Protein AF-A0A7C8DS96-F1 (afdb_monomer_lite)

Foldseek 3Di:
DCCQLVCVPVPHDDDDDDDPPDDDDPRVVVVCQCLDVVGNQVVCVVVPHDGND

Sequence (53 aa):
KDTTLNGTYPISRPLFMFTPGWPEGDVLNFINFVLNPEKGQKYVEEAGFVPLY

Structure (mmCIF, N/CA/C/O backbone):
data_AF-A0A7C8DS96-F1
#
_entry.id   AF-A0A7C8DS96-F1
#
loop_
_atom_site.group_PDB
_atom_site.id
_atom_site.type_symbol
_atom_site.label_atom_id
_atom_site.label_alt_id
_atom_site.label_comp_id
_atom_site.label_asym_id
_atom_site.label_entity_id
_atom_site.label_seq_id
_atom_site.pdbx_PDB_ins_code
_atom_site.Cartn_x
_atom_site.Cartn_y
_atom_site.Cartn_z
_atom_site.occupancy
_atom_site.B_iso_or_equiv
_atom_site.auth_seq_id
_atom_site.auth_comp_id
_atom_site.auth_asym_id
_atom_site.auth_atom_id
_atom_site.pdbx_PDB_model_num
ATOM 1 N N . LYS A 1 1 ? -11.765 2.165 10.672 1.00 60.09 1 LYS A N 1
ATOM 2 C CA . LYS A 1 1 ? -10.361 2.128 10.197 1.00 60.09 1 LYS A CA 1
ATOM 3 C C . LYS A 1 1 ? -9.418 1.858 11.360 1.00 60.09 1 LYS A C 1
ATOM 5 O O . LYS A 1 1 ? -8.706 0.864 11.307 1.00 60.09 1 LYS A O 1
ATOM 10 N N . ASP A 1 2 ? -9.512 2.644 12.436 1.00 61.56 2 ASP A N 1
ATOM 11 C CA . ASP A 1 2 ? -8.652 2.504 13.622 1.00 61.56 2 ASP A CA 1
ATOM 12 C C . ASP A 1 2 ? -8.641 1.094 14.198 1.00 61.56 2 ASP A C 1
ATOM 14 O O . ASP A 1 2 ? -7.572 0.583 14.494 1.00 61.56 2 ASP A O 1
ATOM 18 N N . THR A 1 3 ? -9.795 0.421 14.257 1.00 61.62 3 THR A N 1
ATOM 19 C CA . THR A 1 3 ? -9.884 -0.939 14.801 1.00 61.62 3 THR A CA 1
ATOM 20 C C . THR A 1 3 ? -9.134 -1.987 13.973 1.00 61.62 3 THR A C 1
ATOM 22 O O . THR A 1 3 ? -8.632 -2.970 14.505 1.00 61.62 3 THR A O 1
ATOM 25 N N . THR A 1 4 ? -9.030 -1.792 12.660 1.00 64.50 4 THR A N 1
ATOM 26 C CA . THR A 1 4 ? -8.307 -2.694 11.755 1.00 64.50 4 THR A CA 1
ATOM 27 C C . THR A 1 4 ? -6.802 -2.447 11.829 1.00 64.50 4 THR A C 1
ATOM 29 O O . THR A 1 4 ? -6.035 -3.400 11.912 1.00 64.50 4 THR A O 1
ATOM 32 N N . LEU A 1 5 ? -6.378 -1.179 11.847 1.00 70.06 5 LEU A N 1
ATOM 33 C CA . LEU A 1 5 ? -4.960 -0.805 11.917 1.00 70.06 5 LEU A CA 1
ATOM 34 C C . LEU A 1 5 ? -4.348 -1.080 13.297 1.00 70.06 5 LEU A C 1
ATOM 36 O O . LEU A 1 5 ? -3.198 -1.497 13.384 1.00 70.06 5 LEU A O 1
ATOM 40 N N . ASN A 1 6 ? -5.117 -0.900 14.374 1.00 73.12 6 ASN A N 1
ATOM 41 C CA . ASN A 1 6 ? -4.676 -1.197 15.739 1.00 73.12 6 ASN A CA 1
ATOM 42 C C . ASN A 1 6 ? -4.895 -2.670 16.149 1.00 73.12 6 ASN A C 1
ATOM 44 O O . ASN A 1 6 ? -4.643 -3.027 17.298 1.00 73.12 6 ASN A O 1
ATOM 48 N N . GLY A 1 7 ? -5.389 -3.515 15.235 1.00 68.38 7 GLY A N 1
ATOM 49 C CA . GLY A 1 7 ? -5.581 -4.951 15.452 1.00 68.38 7 GLY A CA 1
ATOM 50 C C . GLY A 1 7 ? -6.759 -5.346 16.354 1.00 68.38 7 GLY A C 1
ATOM 51 O O . GLY A 1 7 ? -6.938 -6.531 16.623 1.00 68.38 7 GLY A O 1
ATOM 52 N N . THR A 1 8 ? -7.587 -4.402 16.814 1.00 74.94 8 THR A N 1
ATOM 53 C CA . THR A 1 8 ? -8.771 -4.702 17.649 1.00 74.94 8 THR A CA 1
ATOM 54 C C . THR A 1 8 ? -9.941 -5.293 16.861 1.00 74.94 8 THR A C 1
ATOM 56 O O . THR A 1 8 ? -10.850 -5.873 17.454 1.00 74.94 8 THR A O 1
ATOM 59 N N . TYR A 1 9 ? -9.921 -5.189 15.531 1.00 78.94 9 TYR A N 1
ATOM 60 C CA . TYR A 1 9 ? -10.808 -5.925 14.642 1.00 78.94 9 TYR A CA 1
ATOM 61 C C . TYR A 1 9 ? -10.129 -7.241 14.220 1.00 78.94 9 TYR A C 1
ATOM 63 O O . TYR A 1 9 ? -9.218 -7.220 13.386 1.00 78.94 9 TYR A O 1
ATOM 71 N N . PRO A 1 10 ? -10.561 -8.393 14.769 1.00 69.50 10 PRO A N 1
ATOM 72 C CA . PRO A 1 10 ? -9.832 -9.657 14.649 1.00 69.50 10 PRO A CA 1
ATOM 73 C C . PRO A 1 10 ? -9.896 -10.275 13.247 1.00 69.50 10 PRO A C 1
ATOM 75 O O . PRO A 1 10 ? -9.114 -11.167 12.932 1.00 69.50 10 PRO A O 1
ATOM 78 N N . ILE A 1 11 ? -10.816 -9.813 12.394 1.00 79.00 11 ILE A N 1
ATOM 79 C CA . ILE A 1 11 ? -10.974 -10.291 11.017 1.00 79.00 11 ILE A CA 1
ATOM 80 C C . ILE A 1 11 ? -10.385 -9.243 10.074 1.00 79.00 11 ILE A C 1
ATOM 82 O O . ILE A 1 11 ? -11.095 -8.490 9.413 1.00 79.00 11 ILE A O 1
ATOM 86 N N . SER A 1 12 ? -9.061 -9.158 10.037 1.00 83.19 12 SER A N 1
ATOM 87 C CA . SER A 1 12 ? -8.343 -8.292 9.106 1.00 83.19 12 SER A CA 1
ATOM 88 C C . SER A 1 12 ? -7.255 -9.076 8.380 1.00 83.19 12 SER A C 1
ATOM 90 O O . SER A 1 12 ? -6.716 -10.052 8.902 1.00 83.19 12 SER A O 1
ATOM 92 N N . ARG A 1 13 ? -6.960 -8.684 7.136 1.00 86.00 13 ARG A N 1
ATOM 93 C CA . ARG A 1 13 ? -5.869 -9.272 6.356 1.00 86.00 13 ARG A CA 1
ATOM 94 C C . ARG A 1 13 ? -5.060 -8.162 5.688 1.00 86.00 13 ARG A C 1
ATOM 96 O O . ARG A 1 13 ? -5.628 -7.452 4.857 1.00 86.00 13 ARG A O 1
ATOM 103 N N . PRO A 1 14 ? -3.760 -8.030 5.995 1.00 86.00 14 PRO A N 1
ATOM 104 C CA . PRO A 1 14 ? -2.896 -7.100 5.282 1.00 86.00 14 PRO A CA 1
ATOM 105 C C . PRO A 1 14 ? -2.711 -7.546 3.827 1.00 86.00 14 PRO A C 1
ATOM 107 O O . PRO A 1 14 ? -2.641 -8.741 3.527 1.00 86.00 14 PRO A O 1
ATOM 110 N N . LEU A 1 15 ? -2.623 -6.575 2.920 1.00 88.88 15 LEU A N 1
ATOM 111 C CA . LEU A 1 15 ? -2.239 -6.802 1.531 1.00 88.88 15 LEU A CA 1
ATOM 112 C C . LEU A 1 15 ? -0.753 -6.486 1.390 1.00 88.88 15 LEU A C 1
ATOM 114 O O . LEU A 1 15 ? -0.344 -5.333 1.506 1.00 88.88 15 LEU A O 1
ATOM 118 N N . PHE A 1 16 ? 0.054 -7.520 1.176 1.00 91.12 16 PHE A N 1
ATOM 119 C CA . PHE A 1 16 ? 1.496 -7.375 1.018 1.00 91.12 16 PHE A CA 1
ATOM 120 C C . PHE A 1 16 ? 1.884 -7.233 -0.451 1.00 91.12 16 PHE A C 1
ATOM 122 O O . PHE A 1 16 ? 1.341 -7.917 -1.319 1.00 91.12 16 PHE A O 1
ATOM 129 N N . MET A 1 17 ? 2.876 -6.382 -0.699 1.00 93.75 17 MET A N 1
ATOM 130 C CA . MET A 1 17 ? 3.560 -6.258 -1.983 1.00 93.75 17 MET A CA 1
ATOM 131 C C . MET A 1 17 ? 4.932 -6.915 -1.848 1.00 93.75 17 MET A C 1
ATOM 133 O O . MET A 1 17 ? 5.664 -6.618 -0.906 1.00 93.75 17 MET A O 1
ATOM 137 N N . PHE A 1 18 ? 5.281 -7.801 -2.777 1.00 94.94 18 PHE A N 1
ATOM 138 C CA . PHE A 1 18 ? 6.567 -8.497 -2.778 1.00 94.94 18 PHE A CA 1
ATOM 139 C C . PHE A 1 18 ? 7.380 -8.093 -4.001 1.00 94.94 18 PHE A C 1
ATOM 141 O O . PHE A 1 18 ? 6.866 -8.084 -5.119 1.00 94.94 18 PHE A O 1
ATOM 148 N N . THR A 1 19 ? 8.657 -7.791 -3.785 1.00 95.31 19 THR A N 1
ATOM 149 C CA . THR A 1 19 ? 9.619 -7.469 -4.841 1.00 95.31 19 THR A CA 1
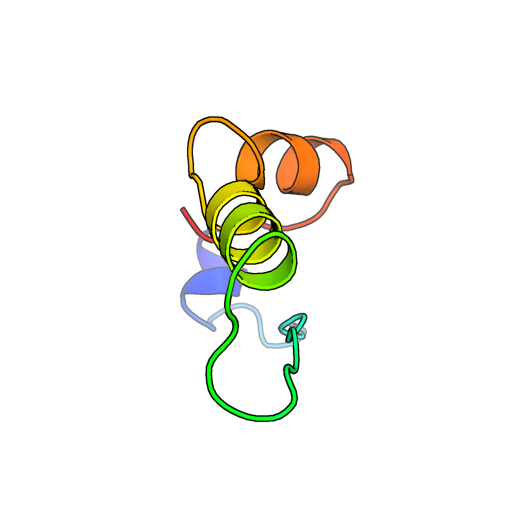ATOM 150 C C . THR A 1 19 ? 10.799 -8.442 -4.780 1.00 95.31 19 THR A C 1
ATOM 152 O O . THR A 1 19 ? 11.179 -8.878 -3.688 1.00 95.31 19 THR A O 1
ATOM 155 N N . PRO A 1 20 ? 11.393 -8.819 -5.926 1.00 94.44 20 PRO A N 1
ATOM 156 C CA . PRO A 1 20 ? 12.630 -9.590 -5.939 1.00 94.44 20 PRO A CA 1
ATOM 157 C C . PRO A 1 20 ? 13.789 -8.700 -5.468 1.00 94.44 20 PRO A C 1
ATOM 159 O O . PRO A 1 20 ? 14.355 -7.938 -6.245 1.00 94.44 20 PRO A O 1
ATOM 162 N N . GLY A 1 21 ? 14.120 -8.780 -4.179 1.00 95.69 21 GLY A N 1
ATOM 163 C CA . GLY A 1 21 ? 15.119 -7.907 -3.563 1.00 95.69 21 GLY A CA 1
ATOM 164 C C . GLY A 1 21 ? 14.627 -6.466 -3.399 1.00 95.69 21 GLY A C 1
ATOM 165 O O . GLY A 1 21 ? 13.421 -6.208 -3.325 1.00 95.69 21 GLY A O 1
ATOM 166 N N . TRP A 1 22 ? 15.573 -5.529 -3.303 1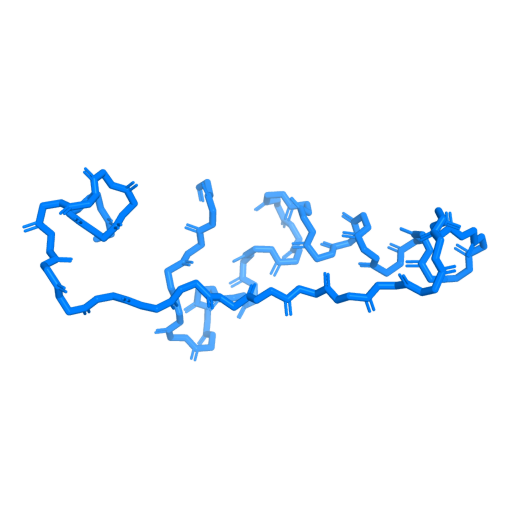.00 95.25 22 TRP A N 1
ATOM 167 C CA . TRP A 1 22 ? 15.259 -4.108 -3.175 1.00 95.25 22 TRP A CA 1
ATOM 168 C C . TRP A 1 22 ? 14.764 -3.552 -4.519 1.00 95.25 22 TRP A C 1
ATOM 170 O O . TRP A 1 22 ? 15.431 -3.761 -5.532 1.00 95.25 22 TRP A O 1
ATOM 180 N N . PRO A 1 23 ? 13.601 -2.880 -4.569 1.00 96.88 23 PRO A N 1
ATOM 181 C CA . PRO A 1 23 ? 13.083 -2.353 -5.820 1.00 96.88 23 PRO A CA 1
ATOM 182 C C . PRO A 1 23 ? 13.913 -1.163 -6.306 1.00 96.88 23 PRO A C 1
ATOM 184 O O . PRO A 1 23 ? 14.349 -0.317 -5.526 1.00 96.88 23 PRO A O 1
AT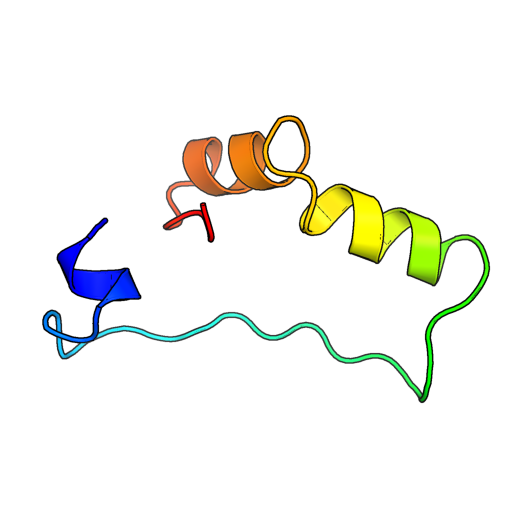OM 187 N N . GLU A 1 24 ? 14.055 -1.064 -7.623 1.00 96.44 24 GLU A N 1
ATOM 188 C CA . GLU A 1 24 ? 14.766 0.014 -8.309 1.00 96.44 24 GLU A CA 1
ATOM 189 C C . GLU A 1 24 ? 13.922 0.542 -9.479 1.00 96.44 24 GLU A C 1
ATOM 191 O O . GLU A 1 24 ? 12.929 -0.077 -9.877 1.00 96.44 24 GLU A O 1
ATOM 196 N N . GLY A 1 25 ? 14.297 1.707 -10.017 1.00 97.19 25 GLY A N 1
ATOM 197 C CA . GLY A 1 25 ? 13.647 2.313 -11.182 1.00 97.19 25 GLY A CA 1
ATOM 198 C C . GLY A 1 25 ? 12.126 2.425 -11.040 1.00 97.19 25 GLY A C 1
ATOM 199 O O . GLY A 1 25 ? 11.611 2.905 -10.028 1.00 97.19 25 GLY A O 1
ATOM 200 N N . ASP A 1 26 ? 11.400 1.953 -12.052 1.00 97.75 26 ASP A N 1
ATOM 201 C CA . ASP A 1 26 ? 9.937 2.042 -12.103 1.00 97.75 26 ASP A CA 1
ATOM 202 C C . ASP A 1 26 ? 9.241 1.249 -10.997 1.00 97.75 26 ASP A C 1
ATOM 204 O O . ASP A 1 26 ? 8.203 1.679 -10.494 1.00 97.75 26 ASP A O 1
ATOM 208 N N . VAL A 1 27 ? 9.828 0.131 -10.557 1.00 97.25 27 VAL A N 1
ATOM 209 C CA . VAL A 1 27 ? 9.274 -0.655 -9.449 1.00 97.25 27 VAL A CA 1
ATOM 210 C C . VAL A 1 27 ? 9.337 0.160 -8.161 1.00 97.25 27 VAL A C 1
ATOM 212 O O . VAL A 1 27 ? 8.342 0.250 -7.444 1.00 97.25 27 VAL A O 1
ATOM 215 N N . LEU A 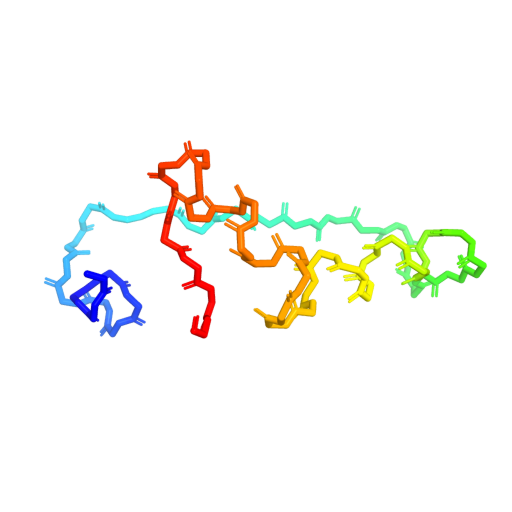1 28 ? 10.468 0.817 -7.889 1.00 97.25 28 LEU A N 1
ATOM 216 C CA . LEU A 1 28 ? 10.608 1.691 -6.723 1.00 97.25 28 LEU A CA 1
ATOM 217 C C . LEU A 1 28 ? 9.651 2.882 -6.801 1.00 97.25 28 LEU A C 1
ATOM 219 O O . LEU A 1 28 ? 8.986 3.204 -5.817 1.00 97.25 28 LEU A O 1
ATOM 223 N N . ASN A 1 29 ? 9.537 3.507 -7.975 1.00 97.81 29 ASN A N 1
ATOM 224 C CA . ASN A 1 29 ? 8.611 4.616 -8.198 1.00 97.81 29 ASN A CA 1
ATOM 225 C C . ASN A 1 29 ? 7.160 4.202 -7.932 1.00 97.81 29 ASN A C 1
ATOM 227 O O . ASN A 1 29 ? 6.415 4.945 -7.290 1.00 97.81 29 ASN A O 1
ATOM 231 N N . PHE A 1 30 ? 6.771 3.004 -8.369 1.00 96.75 30 PHE A N 1
ATOM 232 C CA . PHE A 1 30 ? 5.440 2.469 -8.121 1.00 96.75 30 PHE A CA 1
ATOM 233 C C . PHE A 1 30 ? 5.203 2.170 -6.636 1.00 96.75 30 PHE A C 1
ATOM 235 O O . PHE A 1 30 ? 4.188 2.599 -6.091 1.00 96.75 30 PHE A O 1
ATOM 242 N N . ILE A 1 31 ? 6.141 1.506 -5.953 1.00 96.50 31 ILE A N 1
ATOM 243 C CA . ILE A 1 31 ? 6.030 1.242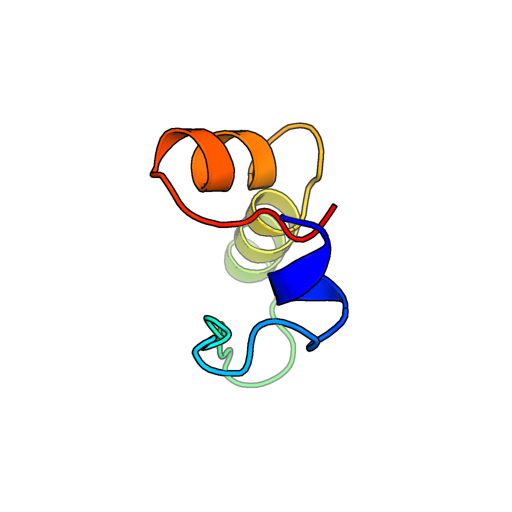 -4.509 1.00 96.50 31 ILE A CA 1
ATOM 244 C C . ILE A 1 31 ? 5.924 2.558 -3.721 1.00 96.50 31 ILE A C 1
ATOM 246 O O . ILE A 1 31 ? 5.050 2.694 -2.865 1.00 96.50 31 ILE A O 1
ATOM 250 N N . ASN A 1 32 ? 6.731 3.564 -4.067 1.00 96.31 32 ASN A N 1
ATOM 251 C CA . ASN A 1 32 ? 6.658 4.893 -3.458 1.00 96.31 32 ASN A CA 1
ATOM 252 C C . ASN A 1 32 ? 5.318 5.586 -3.726 1.00 96.31 32 ASN A C 1
ATOM 254 O O . ASN A 1 32 ? 4.779 6.246 -2.839 1.00 96.31 32 ASN A O 1
ATOM 258 N N . PHE A 1 33 ? 4.762 5.441 -4.932 1.00 96.44 33 PHE A N 1
ATOM 259 C CA . PHE A 1 33 ? 3.434 5.956 -5.251 1.00 96.44 33 PHE A CA 1
ATOM 260 C C . PHE A 1 33 ? 2.352 5.285 -4.401 1.00 96.44 33 PHE A C 1
ATOM 262 O O . PHE A 1 33 ? 1.541 5.997 -3.812 1.00 96.44 33 PHE A O 1
ATOM 269 N N . VAL A 1 34 ? 2.366 3.950 -4.296 1.00 95.19 34 VAL A N 1
ATOM 270 C CA . VAL A 1 34 ? 1.401 3.176 -3.498 1.00 95.19 34 VAL A CA 1
ATOM 271 C C . VAL A 1 34 ? 1.446 3.598 -2.029 1.00 95.19 34 VAL A C 1
ATOM 273 O O . VAL A 1 34 ? 0.396 3.803 -1.426 1.00 95.19 34 VAL A O 1
ATOM 276 N N . LEU A 1 35 ? 2.640 3.776 -1.456 1.00 94.19 35 LEU A N 1
ATOM 277 C CA . LEU A 1 35 ? 2.820 4.177 -0.056 1.00 94.19 35 LEU A CA 1
ATOM 278 C C . LEU A 1 35 ? 2.551 5.666 0.203 1.00 94.19 35 LEU A C 1
ATOM 280 O O . LEU A 1 35 ? 2.438 6.073 1.355 1.00 94.19 35 LEU A O 1
ATOM 284 N N . ASN A 1 36 ? 2.453 6.497 -0.835 1.00 95.56 36 ASN A N 1
ATOM 285 C CA . ASN A 1 36 ? 2.272 7.929 -0.654 1.00 95.56 36 ASN A CA 1
ATOM 286 C C . ASN A 1 36 ? 0.886 8.240 -0.040 1.00 95.56 36 ASN A C 1
ATOM 288 O O . ASN A 1 36 ? -0.133 7.878 -0.643 1.00 95.56 36 ASN A O 1
ATOM 292 N N . PRO A 1 37 ? 0.825 8.954 1.102 1.00 92.38 37 PRO A N 1
ATOM 293 C CA . PRO A 1 37 ? -0.423 9.206 1.828 1.00 92.38 37 PRO A CA 1
ATOM 294 C C . PRO A 1 37 ? -1.398 10.103 1.053 1.00 92.38 37 PRO A C 1
ATOM 296 O O . PRO A 1 37 ? -2.609 9.931 1.130 1.00 92.38 37 PRO A O 1
ATOM 299 N N . GLU A 1 38 ? -0.890 11.040 0.254 1.00 93.12 38 GLU A N 1
ATOM 300 C CA . GLU A 1 38 ? -1.719 12.007 -0.474 1.00 93.12 38 GLU A CA 1
ATOM 301 C C . GLU A 1 38 ? -2.082 11.561 -1.894 1.00 93.12 38 GLU A C 1
ATOM 303 O O . GLU A 1 38 ? -2.892 12.225 -2.553 1.00 93.12 38 GLU A O 1
ATOM 308 N N . LYS A 1 39 ? -1.470 10.469 -2.370 1.00 93.50 39 LYS A N 1
ATOM 309 C CA . LYS A 1 39 ? -1.643 9.915 -3.717 1.00 93.50 39 LYS A CA 1
ATOM 310 C C . LYS A 1 39 ? -2.164 8.480 -3.653 1.00 93.50 39 LYS A C 1
ATOM 312 O O . LYS A 1 39 ? -3.374 8.292 -3.635 1.00 93.50 39 LYS A O 1
ATOM 317 N N . GLY A 1 40 ? -1.280 7.479 -3.611 1.00 92.69 40 GLY A N 1
ATOM 318 C CA . GLY A 1 40 ? -1.655 6.066 -3.697 1.00 92.69 40 GLY A CA 1
ATOM 319 C C . GLY A 1 40 ? -2.671 5.639 -2.643 1.00 92.69 40 GLY A C 1
ATOM 320 O O . GLY A 1 40 ? -3.641 4.963 -2.974 1.00 92.69 40 GLY A O 1
ATOM 321 N N . GLN A 1 41 ? -2.510 6.095 -1.400 1.00 94.31 41 GLN A N 1
ATOM 322 C CA . GLN A 1 41 ? -3.414 5.724 -0.307 1.00 94.31 41 GLN A CA 1
ATOM 323 C C . GLN A 1 41 ? -4.828 6.307 -0.451 1.00 94.31 41 GLN A C 1
ATOM 325 O O . GLN A 1 41 ? -5.780 5.675 0.004 1.00 94.31 41 GLN A O 1
ATOM 330 N N . LYS A 1 42 ? -5.009 7.431 -1.163 1.00 94.88 42 LYS A N 1
ATOM 331 C CA . LYS A 1 42 ? -6.358 7.935 -1.482 1.00 94.88 42 LYS A CA 1
ATOM 332 C C . LYS A 1 42 ? -7.126 6.950 -2.355 1.00 94.88 42 LYS A C 1
ATOM 334 O O . LYS A 1 42 ? -8.278 6.647 -2.071 1.00 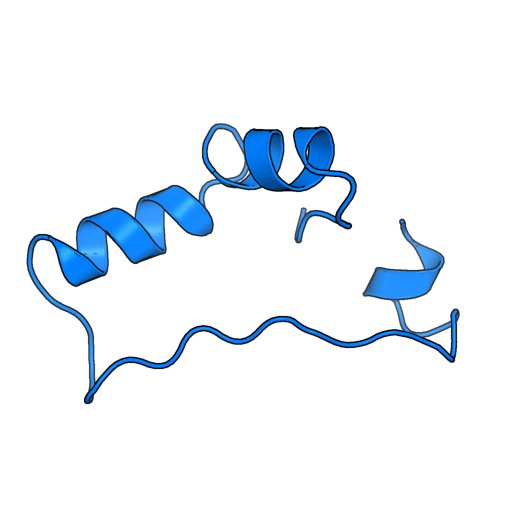94.88 42 LYS A O 1
ATOM 339 N N . TYR A 1 43 ? -6.460 6.375 -3.354 1.00 94.31 43 TYR A N 1
ATOM 340 C CA . TYR A 1 43 ? -7.077 5.365 -4.214 1.00 94.31 43 TYR A CA 1
ATOM 341 C C . TYR A 1 43 ? -7.376 4.060 -3.468 1.00 94.31 43 TYR A C 1
ATOM 343 O O . TYR A 1 43 ? -8.359 3.393 -3.778 1.00 94.31 43 TYR A O 1
ATOM 351 N N . VAL A 1 44 ? -6.565 3.695 -2.468 1.00 92.44 44 VAL A N 1
ATOM 352 C CA . VAL A 1 44 ? -6.834 2.537 -1.594 1.00 92.44 44 VAL A CA 1
ATOM 353 C C . VAL A 1 44 ? -8.151 2.731 -0.839 1.00 92.44 44 VAL A C 1
ATOM 355 O O . VAL A 1 44 ? -8.972 1.813 -0.789 1.00 92.44 44 VAL A O 1
ATOM 358 N N . GLU A 1 45 ? -8.379 3.929 -0.302 1.00 91.44 45 GLU A N 1
ATOM 359 C CA . GLU A 1 45 ? -9.638 4.280 0.354 1.00 91.44 45 GLU A CA 1
ATOM 360 C C . GLU A 1 45 ? -10.823 4.307 -0.620 1.00 91.44 45 GLU A C 1
ATOM 362 O O . GLU A 1 45 ? -11.861 3.713 -0.326 1.00 91.44 45 GLU A O 1
ATOM 367 N N . GLU A 1 46 ? -10.672 4.932 -1.789 1.00 93.44 46 GLU A N 1
ATOM 368 C CA . GLU A 1 46 ? -11.717 4.975 -2.825 1.00 93.44 46 GLU A CA 1
ATOM 369 C C . GLU A 1 46 ? -12.107 3.573 -3.319 1.00 93.44 46 GLU A C 1
ATOM 371 O O . GLU A 1 46 ? -13.274 3.315 -3.613 1.00 93.44 46 GLU A O 1
ATOM 376 N N . ALA A 1 47 ? -11.150 2.643 -3.355 1.00 91.81 47 ALA A N 1
ATOM 377 C CA . ALA A 1 47 ? -11.379 1.239 -3.686 1.00 91.81 47 ALA A CA 1
ATOM 378 C C . ALA A 1 47 ? -12.056 0.435 -2.555 1.00 91.81 47 ALA A C 1
ATOM 380 O O . ALA A 1 47 ? -12.345 -0.749 -2.736 1.00 91.81 47 ALA A O 1
ATOM 381 N N . GLY A 1 48 ? -12.319 1.051 -1.396 1.00 88.69 48 GLY A N 1
ATOM 382 C CA . GLY A 1 48 ? -13.015 0.438 -0.262 1.00 88.69 48 GLY A CA 1
ATOM 383 C C . GLY A 1 48 ? -12.110 -0.301 0.728 1.00 88.69 48 GLY A C 1
ATOM 384 O O . GLY A 1 48 ? -12.615 -1.026 1.588 1.00 88.69 48 GLY A O 1
ATOM 385 N N . PHE A 1 49 ? -10.789 -0.136 0.634 1.00 89.75 49 PHE A N 1
ATOM 386 C CA . PHE A 1 49 ? -9.835 -0.703 1.586 1.00 89.75 49 PHE A CA 1
ATOM 387 C C . PHE A 1 49 ? -9.500 0.284 2.711 1.00 89.75 49 PHE A C 1
ATOM 389 O O . PHE A 1 49 ? -9.830 1.469 2.676 1.00 89.75 49 PHE A O 1
ATOM 396 N N . VAL A 1 50 ? -8.833 -0.222 3.749 1.00 88.88 50 VAL A N 1
ATOM 397 C CA . VAL A 1 50 ? -8.325 0.606 4.847 1.00 88.88 50 VAL A CA 1
ATOM 398 C C . VAL A 1 50 ? -6.941 1.142 4.450 1.00 88.88 50 VAL A C 1
ATOM 400 O O . VAL A 1 50 ? -6.050 0.318 4.231 1.00 88.88 50 VAL A O 1
ATOM 403 N N . PRO A 1 51 ? -6.745 2.472 4.340 1.00 89.44 51 PRO A N 1
ATOM 404 C CA . PRO A 1 51 ? -5.435 3.051 4.058 1.00 89.44 51 PRO A CA 1
ATOM 405 C C . PRO A 1 51 ? -4.482 2.848 5.242 1.00 89.44 51 PRO A C 1
ATOM 407 O O . PRO A 1 51 ? -4.915 2.630 6.374 1.00 89.44 51 PRO A O 1
ATOM 410 N N . LEU A 1 52 ? -3.180 2.913 4.973 1.00 84.69 52 LEU A N 1
ATOM 411 C CA . LEU A 1 52 ? -2.132 2.763 5.988 1.00 84.69 52 LEU A CA 1
ATOM 412 C C . LEU A 1 52 ? -2.025 3.973 6.929 1.00 84.69 52 LEU A C 1
ATOM 414 O O . LEU A 1 52 ? -1.539 3.813 8.050 1.00 84.69 52 LEU A O 1
ATOM 418 N N . TYR A 1 53 ? -2.456 5.152 6.469 1.00 78.25 53 TYR A N 1
ATOM 419 C CA . TYR A 1 53 ? -2.365 6.442 7.159 1.00 78.25 53 TYR A CA 1
ATOM 420 C C . TYR A 1 53 ? -3.669 7.223 7.008 1.00 78.25 53 TYR A C 1
ATOM 422 O O . TYR A 1 53 ? -4.337 7.041 5.962 1.00 78.25 53 TYR A O 1
#

Secondary structure (DSSP, 8-state):
-HHHHTT-SSS--------SSS--HHHHHHHHHHH-TTTHHHHHHHTTPPP--

pLDDT: mean 87.96, std 10.73, range [60.09, 97.81]

Radius of gyration: 12.76 Å; chains: 1; bounding box: 28×22×30 Å